Protein AF-A0A392PLF9-F1 (afdb_monomer_lite)

Secondary structure (DSSP, 8-state):
--GGGT--HHHHHHHHHHHH--------TTSSSSSS-HHHHHHHHHHHHHHHHTTTTS-HHHHHHHHHHHHHTTT--HHHHHHHHHHHHHHHHS--

Foldseek 3Di:
DCVVVPDDPVVVVVVLCQQQPAPDDDDDPLQVPASGYPVNLVVVLVVLLVQLVVCPVDDPVVSLVSSLVVCVVVVGDPSSSVVSSVVNVVCVVDPD

Radius of gyration: 15.59 Å; chains: 1; bounding box: 40×23×44 Å

Organism: NCBI:txid97028

InterPro domains:
  IPR003783 Regulatory protein RecX [PTHR33602] (1-92)
  IPR036388 Winged helix-like DNA-binding domain superfamily [G3DSA:1.10.10.10] (37-94)
  IPR053925 RecX, third three-helical domain [PF21981] (41-83)

Sequence (96 aa):
ALFMKGVSQADAEKAVEVVFKDNNDCVGDEKSIVGLSKQSMDHLYVQASKQWSRGQNVPLETRKSRIIRWLQYRGFDWNVISIILKKLDKHEQNPP

Structure (mmCIF, N/CA/C/O back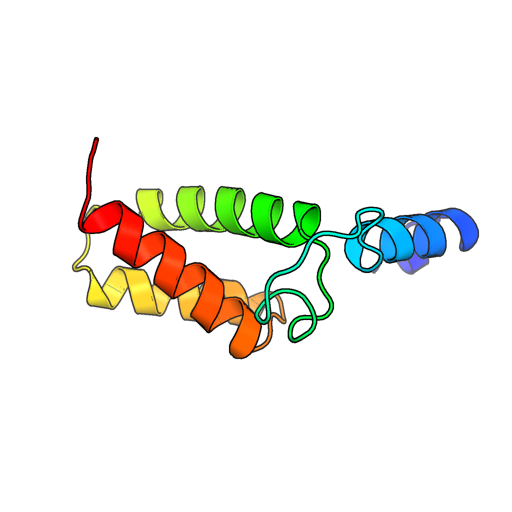bone):
data_AF-A0A392PLF9-F1
#
_entry.id   AF-A0A392PLF9-F1
#
loop_
_atom_site.group_PDB
_atom_site.id
_atom_site.type_symbol
_atom_site.label_atom_id
_atom_site.label_alt_id
_atom_site.label_comp_id
_atom_site.label_asym_id
_atom_site.label_entity_id
_atom_site.label_seq_id
_atom_site.pdbx_PDB_ins_code
_atom_site.Cartn_x
_atom_site.Cartn_y
_atom_site.Cartn_z
_atom_site.occupancy
_atom_site.B_iso_or_equiv
_atom_site.auth_seq_id
_atom_site.auth_comp_id
_atom_site.auth_asym_id
_atom_site.auth_atom_id
_atom_site.pdbx_PDB_model_num
ATOM 1 N N . ALA A 1 1 ? 5.713 -2.152 -19.548 1.00 54.91 1 ALA A N 1
ATOM 2 C CA . ALA A 1 1 ? 4.947 -0.884 -19.484 1.00 54.91 1 ALA A CA 1
ATOM 3 C C . ALA A 1 1 ? 5.729 0.321 -20.031 1.00 54.91 1 ALA A C 1
ATOM 5 O O . ALA A 1 1 ? 5.172 1.032 -20.854 1.00 54.91 1 ALA A O 1
ATOM 6 N N . LEU A 1 2 ? 6.993 0.550 -19.635 1.00 52.16 2 LEU A N 1
ATOM 7 C CA . LEU A 1 2 ? 7.822 1.667 -20.144 1.00 52.16 2 LEU A CA 1
ATOM 8 C C . LEU A 1 2 ? 8.247 1.505 -21.616 1.00 52.16 2 LEU A C 1
ATOM 10 O O . LEU A 1 2 ? 8.207 2.467 -22.374 1.00 52.16 2 LEU A O 1
ATOM 14 N N . PHE A 1 3 ? 8.535 0.271 -22.040 1.00 45.16 3 PHE A N 1
ATOM 15 C CA . PHE A 1 3 ? 8.939 -0.058 -23.416 1.00 45.16 3 PHE A CA 1
ATOM 16 C C . PHE A 1 3 ? 7.895 0.338 -24.480 1.00 45.16 3 PHE A C 1
ATOM 18 O O . PHE A 1 3 ? 8.241 0.764 -25.572 1.00 45.16 3 PHE A O 1
ATOM 25 N N . MET A 1 4 ? 6.602 0.282 -24.137 1.00 54.41 4 MET A N 1
ATOM 26 C CA . MET A 1 4 ? 5.500 0.647 -25.044 1.00 54.41 4 MET A CA 1
ATOM 27 C C . MET A 1 4 ? 5.303 2.168 -25.190 1.00 54.41 4 MET A C 1
ATOM 29 O O . MET A 1 4 ? 4.477 2.599 -25.985 1.00 54.41 4 MET A O 1
ATOM 33 N N . LYS A 1 5 ? 6.018 2.989 -24.405 1.00 59.34 5 LYS A N 1
ATOM 34 C CA . LYS A 1 5 ? 5.865 4.455 -24.366 1.00 59.34 5 LYS A CA 1
ATOM 35 C C . LYS A 1 5 ? 7.032 5.226 -24.999 1.00 59.34 5 LYS A C 1
ATOM 37 O O . LYS A 1 5 ? 7.055 6.446 -24.890 1.00 59.34 5 LYS A O 1
ATOM 42 N N . GLY A 1 6 ? 7.987 4.547 -25.644 1.00 55.75 6 GLY A N 1
ATOM 43 C CA . GLY A 1 6 ? 9.145 5.200 -26.277 1.00 55.75 6 GLY A CA 1
ATOM 44 C C . GLY A 1 6 ? 10.175 5.756 -25.285 1.00 55.75 6 GLY A C 1
ATOM 45 O O . GLY A 1 6 ? 10.970 6.618 -25.643 1.00 55.75 6 GLY A O 1
ATOM 46 N N . VAL A 1 7 ? 10.156 5.284 -24.035 1.00 58.97 7 VAL A N 1
ATOM 47 C CA . VAL A 1 7 ? 11.175 5.618 -23.030 1.00 58.97 7 VAL A CA 1
ATOM 48 C C . VAL A 1 7 ? 12.469 4.896 -23.398 1.00 58.97 7 VAL A C 1
ATOM 50 O O . VAL A 1 7 ? 12.431 3.694 -23.674 1.00 58.97 7 VAL A O 1
ATOM 53 N N . SER A 1 8 ? 13.598 5.616 -23.411 1.00 70.12 8 SER A N 1
ATOM 54 C CA . SER A 1 8 ? 14.896 5.010 -23.713 1.00 70.12 8 SER A CA 1
ATOM 55 C C . SER A 1 8 ? 15.207 3.913 -22.695 1.00 70.12 8 SER A C 1
ATOM 57 O O . SER A 1 8 ? 14.860 4.016 -21.514 1.00 70.12 8 SER A O 1
ATOM 59 N N . GLN A 1 9 ? 15.850 2.840 -23.150 1.00 65.38 9 GLN A N 1
ATOM 60 C CA . GLN A 1 9 ? 16.199 1.719 -22.282 1.00 65.38 9 GLN A CA 1
ATOM 61 C C . GLN A 1 9 ? 17.046 2.175 -21.079 1.00 65.38 9 GLN A C 1
ATOM 63 O O . GLN A 1 9 ? 16.780 1.749 -19.959 1.00 65.38 9 GLN A O 1
ATOM 68 N N . ALA A 1 10 ? 17.960 3.128 -21.285 1.00 69.75 10 ALA A N 1
ATOM 69 C CA . ALA A 1 10 ? 18.788 3.706 -20.229 1.00 69.75 10 ALA A CA 1
ATOM 70 C C . ALA A 1 10 ? 17.969 4.453 -19.159 1.00 69.75 10 ALA A C 1
ATOM 72 O O . ALA A 1 10 ? 18.254 4.344 -17.968 1.00 69.75 10 ALA A O 1
ATOM 73 N N . ASP A 1 11 ? 16.917 5.176 -19.552 1.00 66.00 11 ASP A N 1
ATOM 74 C CA . ASP A 1 11 ? 16.049 5.882 -18.600 1.00 66.00 11 ASP A CA 1
ATOM 75 C C . ASP A 1 11 ? 15.145 4.919 -17.825 1.00 66.00 11 ASP A C 1
ATOM 77 O O . ASP A 1 11 ? 14.869 5.131 -16.642 1.00 66.00 11 ASP A O 1
ATOM 81 N N . ALA A 1 12 ? 14.703 3.835 -18.471 1.00 67.94 12 ALA A N 1
ATOM 82 C CA . ALA A 1 12 ? 13.952 2.778 -17.806 1.00 67.94 12 ALA A CA 1
ATOM 83 C C . ALA A 1 12 ? 14.824 2.032 -16.783 1.00 67.94 12 ALA A C 1
ATOM 85 O O . ALA A 1 12 ? 14.386 1.821 -15.654 1.00 67.94 12 ALA A O 1
ATOM 86 N N . GLU A 1 13 ? 16.060 1.689 -17.148 1.00 64.69 13 GLU A N 1
ATOM 87 C CA . GLU A 1 13 ? 17.033 1.041 -16.261 1.00 64.69 13 GLU A CA 1
ATOM 88 C C . GLU A 1 13 ? 17.419 1.948 -15.086 1.00 64.69 13 GLU A C 1
ATOM 90 O O . GLU A 1 13 ? 17.409 1.500 -13.941 1.00 64.69 13 GLU A O 1
ATOM 95 N N . LYS A 1 14 ? 17.635 3.247 -15.327 1.00 68.81 14 LYS A N 1
ATOM 96 C CA . LYS A 1 14 ? 17.900 4.228 -14.265 1.00 68.81 14 LYS A CA 1
ATOM 97 C C . LYS A 1 14 ? 16.712 4.400 -13.315 1.00 68.81 14 LYS A C 1
ATOM 99 O O . LYS A 1 14 ? 16.897 4.510 -12.106 1.00 68.81 14 LYS A O 1
ATOM 104 N N . ALA A 1 15 ? 15.483 4.412 -13.834 1.00 63.69 15 ALA A N 1
ATOM 105 C CA . ALA A 1 15 ? 14.283 4.482 -13.000 1.00 63.69 15 ALA A CA 1
ATOM 106 C C . ALA A 1 15 ? 14.117 3.226 -12.131 1.00 63.69 15 ALA A C 1
ATOM 108 O O . ALA A 1 15 ? 13.746 3.334 -10.963 1.00 63.69 15 ALA A O 1
ATOM 109 N N . VAL A 1 16 ? 14.426 2.049 -12.680 1.00 64.19 16 VAL A N 1
ATOM 110 C CA . VAL A 1 16 ? 14.490 0.795 -11.919 1.00 64.19 16 VAL A CA 1
ATOM 111 C C . VAL A 1 16 ? 15.565 0.907 -10.836 1.00 64.19 16 VAL A C 1
ATOM 113 O O . VAL A 1 16 ? 15.276 0.667 -9.667 1.00 64.19 16 VAL A O 1
ATOM 116 N N . GLU A 1 17 ? 16.768 1.368 -11.171 1.00 66.50 17 GLU A N 1
ATOM 117 C CA . GLU A 1 17 ? 17.853 1.519 -10.200 1.00 66.50 17 GLU A CA 1
ATOM 118 C C . GLU A 1 17 ? 17.459 2.425 -9.023 1.00 66.50 17 GLU A C 1
ATOM 120 O O . GLU A 1 17 ? 17.664 2.046 -7.881 1.00 66.50 17 GLU A O 1
ATOM 125 N N . VAL A 1 18 ? 16.790 3.557 -9.250 1.00 66.25 18 VAL A N 1
ATOM 126 C CA . VAL A 1 18 ? 16.318 4.436 -8.158 1.00 66.25 18 VAL A CA 1
ATOM 127 C C . VAL A 1 18 ? 15.267 3.759 -7.260 1.00 66.25 18 VAL A C 1
ATOM 129 O O . VAL A 1 18 ? 15.211 4.005 -6.052 1.00 66.25 18 VAL A O 1
ATOM 132 N N . VAL A 1 19 ? 14.419 2.897 -7.828 1.00 63.59 19 VAL A N 1
ATOM 133 C CA . VAL A 1 19 ? 13.356 2.211 -7.077 1.00 63.59 19 VAL A CA 1
ATOM 134 C C . VAL A 1 19 ? 13.918 1.105 -6.179 1.00 63.59 19 VAL A C 1
ATOM 136 O O . VAL A 1 19 ? 13.428 0.930 -5.057 1.00 63.59 19 VAL A O 1
ATOM 139 N N . PHE A 1 20 ? 14.937 0.389 -6.660 1.00 64.44 20 PHE A N 1
ATOM 140 C CA . PHE A 1 20 ? 15.479 -0.815 -6.020 1.00 64.44 20 PHE A CA 1
ATOM 141 C C . PHE A 1 20 ? 16.836 -0.602 -5.320 1.00 64.44 20 PHE A C 1
ATOM 143 O O . PHE A 1 20 ? 17.184 -1.369 -4.428 1.00 64.44 20 PHE A O 1
ATOM 150 N N . LYS A 1 21 ? 17.604 0.437 -5.666 1.00 61.25 21 LYS A N 1
ATOM 151 C CA . LYS A 1 21 ? 18.930 0.714 -5.095 1.00 61.25 21 LYS A CA 1
ATOM 152 C C . LYS A 1 21 ? 18.826 1.835 -4.064 1.00 61.25 21 LYS A C 1
ATOM 154 O O . LYS A 1 21 ? 18.645 3.007 -4.385 1.00 61.25 21 LYS A O 1
ATOM 159 N N . ASP A 1 22 ? 18.895 1.454 -2.793 1.00 57.84 22 ASP A N 1
ATOM 160 C CA . ASP A 1 22 ? 18.952 2.390 -1.672 1.00 57.84 22 ASP A CA 1
ATOM 161 C C . ASP A 1 22 ? 20.392 2.903 -1.549 1.00 57.84 22 ASP A C 1
ATOM 163 O O . ASP A 1 22 ? 21.297 2.153 -1.201 1.00 57.84 22 ASP A O 1
ATOM 167 N N . ASN A 1 23 ? 20.628 4.177 -1.859 1.00 53.00 23 ASN A N 1
ATOM 168 C CA . ASN A 1 23 ? 21.966 4.781 -1.829 1.00 53.00 23 ASN A CA 1
ATOM 169 C C . ASN A 1 23 ? 22.415 5.151 -0.399 1.00 53.00 23 ASN A C 1
ATOM 171 O O . ASN A 1 23 ? 23.098 6.155 -0.208 1.00 53.00 23 ASN A O 1
ATOM 175 N N . ASN A 1 24 ? 21.950 4.424 0.624 1.00 47.59 24 ASN A N 1
ATOM 176 C CA . ASN A 1 24 ? 22.180 4.812 2.010 1.00 47.59 24 ASN A CA 1
ATOM 177 C C . ASN A 1 24 ? 22.311 3.604 2.946 1.00 47.59 24 ASN A C 1
ATOM 179 O O . ASN A 1 24 ? 21.315 3.027 3.396 1.00 47.59 24 ASN A O 1
ATOM 183 N N . ASP A 1 25 ? 23.563 3.293 3.274 1.00 50.88 25 ASP A N 1
ATOM 184 C CA . ASP A 1 25 ? 23.985 2.465 4.399 1.00 50.88 25 ASP A CA 1
ATOM 185 C C . ASP A 1 25 ? 23.290 2.921 5.692 1.00 50.88 25 ASP A C 1
ATOM 187 O O . ASP A 1 25 ? 23.738 3.827 6.391 1.00 50.88 25 ASP A O 1
ATOM 191 N N . CYS A 1 26 ? 22.151 2.319 6.034 1.00 39.75 26 CYS A N 1
ATOM 192 C CA . CYS A 1 26 ? 21.573 2.478 7.364 1.00 39.75 26 CYS A CA 1
ATOM 193 C C . CYS A 1 26 ? 20.794 1.229 7.792 1.00 39.75 26 CYS A C 1
ATOM 195 O O . CYS A 1 26 ? 19.674 0.964 7.350 1.00 39.75 26 CYS A O 1
ATOM 197 N N . VAL A 1 27 ? 21.485 0.492 8.664 1.00 46.69 27 VAL A N 1
ATOM 198 C CA . VAL A 1 27 ? 21.083 -0.517 9.651 1.00 46.69 27 VAL A CA 1
ATOM 199 C C . VAL A 1 27 ? 19.576 -0.573 9.937 1.00 46.69 27 VAL A C 1
ATOM 201 O O . VAL A 1 27 ? 18.978 0.389 10.416 1.00 46.69 27 VAL A 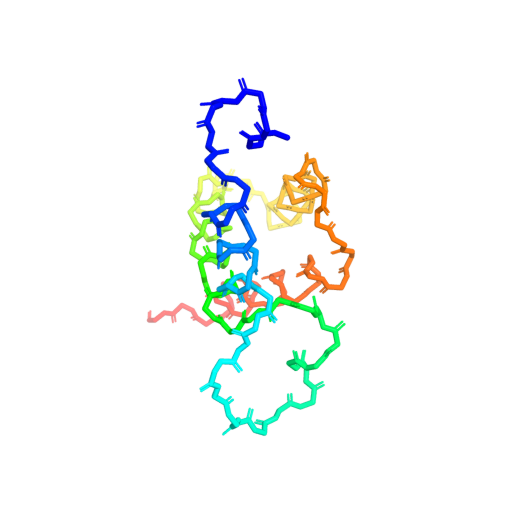O 1
ATOM 204 N N . GLY A 1 28 ? 18.990 -1.748 9.707 1.00 41.69 28 GLY A N 1
ATOM 205 C CA . GLY A 1 28 ? 17.650 -2.123 10.157 1.00 41.69 28 GLY A CA 1
ATOM 206 C C . GLY A 1 28 ? 17.144 -3.352 9.404 1.00 41.69 28 GLY A C 1
ATOM 207 O O . GLY A 1 28 ? 16.824 -3.251 8.224 1.00 41.69 28 GLY A O 1
ATOM 208 N N . ASP A 1 29 ? 17.072 -4.495 10.088 1.00 48.19 29 ASP A N 1
ATOM 209 C CA . ASP A 1 29 ? 16.809 -5.855 9.572 1.00 48.19 29 ASP A CA 1
ATOM 210 C C . ASP A 1 29 ? 15.602 -6.006 8.618 1.00 48.19 29 ASP A C 1
ATOM 212 O O . ASP A 1 29 ? 15.545 -6.929 7.814 1.00 48.19 29 ASP A O 1
ATOM 216 N N . GLU A 1 30 ? 14.636 -5.085 8.637 1.00 50.34 30 GLU A N 1
ATOM 217 C CA . GLU A 1 30 ? 13.454 -5.134 7.762 1.00 50.34 30 GLU A CA 1
ATOM 218 C C . GLU A 1 30 ? 13.709 -4.577 6.345 1.00 50.34 30 GLU A C 1
ATOM 220 O O . GLU A 1 30 ? 12.899 -4.776 5.438 1.00 50.34 30 GLU A O 1
ATOM 225 N N . LYS A 1 31 ? 14.828 -3.868 6.138 1.00 49.31 31 LYS A N 1
ATOM 226 C CA . LYS A 1 31 ? 15.111 -3.083 4.924 1.00 49.31 31 LYS A CA 1
ATOM 227 C C . LYS A 1 31 ? 15.686 -3.918 3.773 1.00 49.31 31 LYS A C 1
ATOM 229 O O . LYS A 1 31 ? 15.397 -3.629 2.617 1.00 49.31 31 LYS A O 1
ATOM 234 N N . SER A 1 32 ? 16.426 -4.986 4.080 1.00 50.72 32 SER A N 1
ATOM 235 C CA . SER A 1 32 ? 17.000 -5.892 3.067 1.00 50.72 32 SER A CA 1
ATOM 236 C C . SER A 1 32 ? 15.998 -6.909 2.511 1.00 50.72 32 SER A C 1
ATOM 238 O O . SER A 1 32 ? 16.213 -7.453 1.434 1.00 50.72 32 SER A O 1
ATOM 240 N N . ILE A 1 33 ? 14.889 -7.170 3.213 1.00 53.59 33 ILE A N 1
ATOM 241 C CA . ILE A 1 33 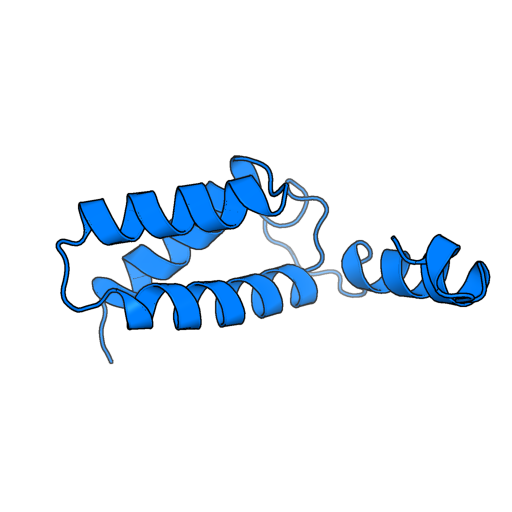? 13.988 -8.298 2.902 1.00 53.59 33 ILE A CA 1
ATOM 242 C C . ILE A 1 33 ? 13.034 -7.973 1.735 1.00 53.59 33 ILE A C 1
ATOM 244 O O . ILE A 1 33 ? 12.422 -8.864 1.153 1.00 53.59 33 ILE A O 1
ATOM 248 N N . VAL A 1 34 ? 12.869 -6.697 1.381 1.00 61.12 34 VAL A N 1
ATOM 249 C CA . VAL A 1 34 ? 11.733 -6.256 0.553 1.00 61.12 34 VAL A CA 1
ATOM 250 C C . VAL A 1 34 ? 12.133 -5.822 -0.862 1.00 61.12 34 VAL A C 1
ATOM 252 O O . VAL A 1 34 ? 11.266 -5.543 -1.683 1.00 61.12 34 VAL A O 1
ATOM 255 N N . GLY A 1 35 ? 13.428 -5.746 -1.178 1.00 67.81 35 GLY A N 1
ATOM 256 C CA . GLY A 1 35 ? 13.926 -5.309 -2.491 1.00 67.81 35 GLY A CA 1
ATOM 257 C C . GLY A 1 35 ? 13.640 -3.840 -2.846 1.00 67.81 35 GLY A C 1
ATOM 258 O O . GLY A 1 35 ? 14.269 -3.308 -3.748 1.00 67.81 35 GLY A O 1
ATOM 259 N N . LEU A 1 36 ? 12.734 -3.151 -2.147 1.00 70.00 36 LEU A N 1
ATOM 260 C CA . LEU A 1 36 ? 12.415 -1.737 -2.355 1.00 70.00 36 LEU A CA 1
ATOM 261 C C . LEU A 1 36 ? 13.328 -0.832 -1.523 1.00 70.00 36 LEU A C 1
ATOM 263 O O . LEU A 1 36 ? 13.518 -1.066 -0.328 1.00 70.00 36 LEU A O 1
ATOM 267 N N . SER A 1 37 ? 13.805 0.259 -2.127 1.00 77.25 37 SER A N 1
ATOM 268 C CA . SER A 1 37 ? 14.528 1.307 -1.401 1.00 77.25 37 SER A CA 1
ATOM 269 C C . SER A 1 37 ? 13.648 1.971 -0.333 1.00 77.25 37 SER A C 1
ATOM 271 O O . SER A 1 37 ? 12.410 1.921 -0.380 1.00 77.25 37 SER A O 1
ATOM 273 N N . LYS A 1 38 ? 14.272 2.650 0.639 1.00 79.19 38 LYS A N 1
ATOM 274 C CA . LYS A 1 38 ? 13.549 3.367 1.703 1.00 79.19 38 LYS A CA 1
ATOM 275 C C . LYS A 1 38 ? 12.588 4.395 1.121 1.00 79.19 38 LYS A C 1
ATOM 277 O O . LYS A 1 38 ? 11.463 4.522 1.596 1.00 79.19 38 LYS A O 1
ATOM 282 N N . GLN A 1 39 ? 13.044 5.116 0.101 1.00 79.00 39 GLN A N 1
ATOM 283 C CA . GLN A 1 39 ? 12.267 6.156 -0.560 1.00 79.00 39 GLN A CA 1
ATOM 284 C C . GLN A 1 39 ? 11.058 5.565 -1.293 1.00 79.00 39 GLN A C 1
ATOM 286 O O . GLN A 1 39 ? 9.952 6.083 -1.160 1.00 79.00 39 GLN A O 1
ATOM 291 N N . SER A 1 40 ? 11.237 4.444 -1.997 1.00 80.69 40 SER A N 1
ATOM 292 C CA . SER A 1 40 ? 10.130 3.717 -2.632 1.00 80.69 40 SER A CA 1
ATOM 293 C C . SER A 1 40 ? 9.101 3.244 -1.607 1.00 80.69 40 SER A C 1
ATOM 295 O O . SER A 1 40 ? 7.895 3.379 -1.825 1.00 80.69 40 SER A O 1
ATOM 297 N N . MET A 1 41 ? 9.568 2.738 -0.463 1.00 85.00 41 MET A N 1
ATOM 298 C CA . MET A 1 41 ? 8.703 2.306 0.633 1.00 85.00 41 MET A CA 1
ATOM 299 C C . MET A 1 41 ? 7.930 3.476 1.264 1.00 85.00 41 MET A C 1
ATOM 301 O O . MET A 1 41 ? 6.755 3.327 1.601 1.00 85.00 41 MET A O 1
ATOM 305 N N . ASP A 1 42 ? 8.562 4.640 1.414 1.00 85.56 42 ASP A N 1
ATOM 306 C CA . ASP A 1 42 ? 7.922 5.857 1.923 1.00 85.56 42 ASP A CA 1
ATOM 307 C C . ASP A 1 42 ? 6.863 6.393 0.952 1.00 85.56 42 ASP A C 1
ATOM 309 O O . ASP A 1 42 ? 5.713 6.616 1.331 1.00 85.56 42 ASP A O 1
ATOM 313 N N . HIS A 1 43 ? 7.200 6.481 -0.336 1.00 88.88 43 HIS A N 1
ATOM 314 C CA . HIS A 1 43 ? 6.249 6.876 -1.371 1.00 88.88 43 HIS A CA 1
ATOM 315 C C . HIS A 1 43 ? 5.036 5.938 -1.420 1.00 88.88 43 HIS A C 1
ATOM 317 O O . HIS A 1 43 ? 3.895 6.405 -1.508 1.00 88.88 43 HIS A O 1
ATOM 323 N N . LEU A 1 44 ? 5.261 4.621 -1.326 1.00 90.12 44 LEU A N 1
ATOM 324 C CA . LEU A 1 44 ? 4.182 3.638 -1.252 1.00 90.12 44 LEU A CA 1
ATOM 325 C C . LEU A 1 44 ? 3.307 3.866 -0.016 1.00 90.12 44 LEU A C 1
ATOM 327 O O . LEU A 1 44 ? 2.080 3.849 -0.124 1.00 90.12 44 LEU A O 1
ATOM 331 N N . TYR A 1 45 ? 3.924 4.129 1.138 1.00 90.25 45 TYR A N 1
ATOM 332 C CA . TYR A 1 45 ? 3.209 4.445 2.368 1.00 90.25 45 TYR A CA 1
ATOM 333 C C . TYR A 1 45 ? 2.344 5.701 2.221 1.00 90.25 45 TYR A C 1
ATOM 335 O O . TYR A 1 45 ? 1.156 5.643 2.519 1.00 90.25 45 TYR A O 1
ATOM 343 N N . VAL A 1 46 ? 2.863 6.801 1.667 1.00 91.31 46 VAL A N 1
ATOM 344 C CA . VAL 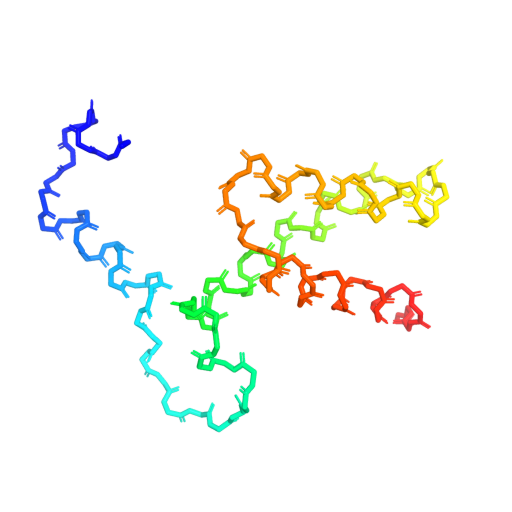A 1 46 ? 2.080 8.030 1.428 1.00 91.31 46 VAL A CA 1
ATOM 345 C C . VAL A 1 46 ? 0.853 7.756 0.553 1.00 91.31 46 VAL A C 1
ATOM 347 O O . VAL A 1 46 ? -0.239 8.265 0.823 1.00 91.31 46 VAL A O 1
ATOM 350 N N . GLN A 1 47 ? 0.999 6.947 -0.499 1.00 92.81 47 GLN A N 1
ATOM 351 C CA . GLN A 1 47 ? -0.132 6.575 -1.351 1.00 92.81 47 GLN A CA 1
ATOM 352 C C . GLN A 1 47 ? -1.137 5.675 -0.621 1.00 92.81 47 GLN A C 1
ATOM 354 O O . GLN A 1 47 ? -2.347 5.899 -0.729 1.00 92.81 47 GLN A O 1
ATOM 359 N N . ALA A 1 48 ? -0.652 4.694 0.141 1.00 91.81 48 ALA A N 1
ATOM 360 C CA . ALA A 1 48 ? -1.489 3.797 0.926 1.00 91.81 48 ALA A CA 1
ATOM 361 C C . ALA A 1 48 ? -2.257 4.550 2.022 1.00 91.81 48 ALA A C 1
ATOM 363 O O . ALA A 1 48 ? -3.454 4.327 2.168 1.00 91.81 48 ALA A O 1
ATOM 364 N N . SER A 1 49 ? -1.629 5.508 2.710 1.00 90.56 49 SER A N 1
ATOM 365 C CA . SER A 1 49 ? -2.268 6.367 3.716 1.00 90.56 49 SER A CA 1
ATOM 366 C C . SER A 1 49 ? -3.389 7.208 3.116 1.00 90.56 49 SER A C 1
ATOM 368 O O . SER A 1 49 ? -4.489 7.253 3.660 1.00 90.56 49 SER A O 1
ATOM 370 N N . LYS A 1 50 ? -3.178 7.803 1.934 1.00 91.44 50 LYS A N 1
ATOM 371 C CA . LYS A 1 50 ? -4.252 8.512 1.213 1.00 91.44 50 LYS A CA 1
ATOM 372 C C . LYS A 1 50 ? -5.427 7.588 0.900 1.00 91.44 50 LYS A C 1
ATOM 374 O O . LYS A 1 50 ? -6.581 7.986 1.046 1.00 91.44 50 LYS A O 1
ATOM 379 N N . GLN A 1 51 ? -5.145 6.363 0.459 1.00 91.38 51 GLN A N 1
ATOM 380 C CA . GLN A 1 51 ? -6.182 5.379 0.163 1.00 91.38 51 GLN A CA 1
ATOM 381 C C . GLN A 1 51 ? -6.889 4.881 1.434 1.00 91.38 51 GLN A C 1
ATOM 383 O O . GLN A 1 51 ? -8.097 4.651 1.406 1.00 91.38 51 GLN A O 1
ATOM 388 N N . TRP A 1 52 ? -6.162 4.761 2.542 1.00 90.00 52 TRP A N 1
ATOM 389 C CA . TRP A 1 52 ? -6.683 4.374 3.848 1.00 90.00 52 TRP A CA 1
ATOM 390 C C . TRP A 1 52 ? -7.653 5.426 4.397 1.00 90.00 52 TRP A C 1
ATOM 392 O O . TRP A 1 52 ? -8.782 5.086 4.756 1.00 90.00 52 TRP A O 1
ATOM 402 N N . SER A 1 53 ? -7.282 6.711 4.359 1.00 86.81 53 SER A N 1
ATOM 403 C CA . SER A 1 53 ? -8.128 7.811 4.847 1.00 86.81 53 SER A CA 1
ATOM 404 C C . SER A 1 53 ? -9.436 7.963 4.065 1.00 86.81 53 SER A C 1
ATOM 406 O O . SER A 1 53 ? -10.459 8.332 4.632 1.00 86.81 53 SER A O 1
ATOM 408 N N . ARG A 1 54 ? -9.462 7.592 2.777 1.00 86.44 54 ARG A N 1
ATOM 409 C CA . ARG A 1 54 ? -10.704 7.554 1.974 1.00 86.44 54 ARG A CA 1
ATOM 410 C C . ARG A 1 54 ? -11.728 6.533 2.489 1.00 86.44 54 ARG A C 1
ATOM 412 O O . ARG A 1 54 ? -12.890 6.579 2.096 1.00 86.44 54 ARG A O 1
ATOM 419 N N . GLY A 1 55 ? -11.302 5.593 3.333 1.00 78.56 55 GLY A N 1
ATOM 420 C CA . GLY A 1 55 ? -12.130 4.546 3.920 1.00 78.56 55 GLY A CA 1
ATOM 421 C C . GLY A 1 55 ? -12.580 4.804 5.358 1.00 78.56 55 GLY A C 1
ATOM 422 O O . GLY A 1 55 ? -13.095 3.872 5.963 1.00 78.56 55 GLY A O 1
ATOM 423 N N . GLN A 1 56 ? -12.403 6.002 5.927 1.00 80.12 56 GLN A N 1
ATOM 424 C CA . GLN A 1 56 ? -12.727 6.265 7.344 1.00 80.12 56 GLN A CA 1
ATOM 425 C C . GLN A 1 56 ? -14.187 5.961 7.730 1.00 80.12 56 GLN A C 1
ATOM 427 O O . GLN A 1 56 ? -14.458 5.624 8.876 1.00 80.12 56 GLN A O 1
ATOM 432 N N . ASN A 1 57 ? -15.109 5.976 6.765 1.00 85.88 57 ASN A N 1
ATOM 433 C CA . ASN A 1 57 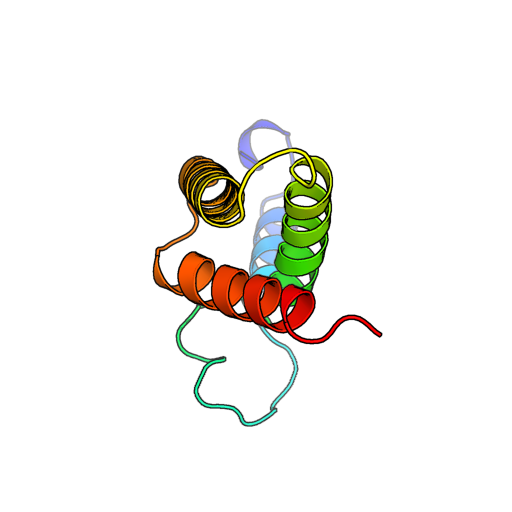? -16.533 5.693 6.982 1.00 85.88 57 ASN A CA 1
ATOM 434 C C . ASN A 1 57 ? -16.875 4.199 7.153 1.00 85.88 57 ASN A C 1
ATOM 436 O O . ASN A 1 57 ? -18.050 3.855 7.238 1.00 85.88 57 ASN A O 1
ATOM 440 N N . VAL A 1 58 ? -15.891 3.291 7.131 1.00 88.69 58 VAL A N 1
ATOM 441 C CA . VAL A 1 58 ? -16.120 1.846 7.311 1.00 88.69 58 VAL A CA 1
ATOM 442 C C . VAL A 1 58 ? -15.290 1.274 8.467 1.00 88.69 58 VAL A C 1
ATOM 444 O O . VAL A 1 58 ? -14.274 1.870 8.846 1.00 88.69 58 VAL A O 1
ATOM 447 N N . PRO A 1 59 ? -15.675 0.109 9.027 1.00 89.56 59 PRO A N 1
ATOM 448 C CA . PRO A 1 59 ? -14.930 -0.530 10.109 1.00 89.56 59 PRO A CA 1
ATOM 449 C C . PRO A 1 59 ? -13.463 -0.788 9.749 1.00 89.56 59 PRO A C 1
ATOM 451 O O . PRO A 1 59 ? -13.132 -1.018 8.582 1.00 89.56 59 PRO A O 1
ATOM 454 N N . LEU A 1 60 ? -12.595 -0.800 10.764 1.00 88.50 60 LEU A N 1
ATOM 455 C CA . LEU A 1 60 ? -11.146 -0.987 10.619 1.00 88.50 60 LEU A CA 1
ATOM 456 C C . LEU A 1 60 ? -10.797 -2.226 9.780 1.00 88.50 60 LEU A C 1
ATOM 458 O O . LEU A 1 60 ? -10.015 -2.140 8.835 1.00 88.50 60 LEU A O 1
ATOM 462 N N . GLU A 1 61 ? -11.446 -3.355 10.057 1.00 89.62 61 GLU A N 1
ATOM 463 C CA . GLU A 1 61 ? -11.226 -4.609 9.327 1.00 89.62 61 GLU A CA 1
ATOM 464 C C . GLU A 1 61 ? -11.565 -4.475 7.836 1.00 89.62 61 GLU A C 1
ATOM 466 O O . GLU A 1 61 ? -10.817 -4.930 6.970 1.00 89.62 61 GLU A O 1
ATOM 471 N N . THR A 1 62 ? -12.627 -3.734 7.505 1.00 91.62 62 THR A N 1
ATOM 472 C CA . THR A 1 62 ? -12.973 -3.442 6.106 1.00 91.62 62 THR A CA 1
ATOM 473 C C . THR A 1 62 ? -11.923 -2.544 5.445 1.00 91.62 62 THR A C 1
ATOM 475 O O . THR A 1 62 ? -11.607 -2.731 4.267 1.00 91.62 62 THR A O 1
ATOM 478 N N . ARG A 1 63 ? -11.343 -1.584 6.179 1.00 90.69 63 ARG A N 1
ATOM 479 C CA . ARG A 1 63 ? -10.247 -0.743 5.666 1.00 90.69 63 ARG A CA 1
ATOM 480 C C . ARG A 1 63 ? -8.987 -1.563 5.391 1.00 90.69 63 ARG A C 1
ATOM 482 O O . ARG A 1 63 ? -8.416 -1.427 4.306 1.00 90.69 63 ARG A O 1
ATOM 489 N N . LYS A 1 64 ? -8.617 -2.474 6.299 1.00 92.25 64 LYS A N 1
ATOM 490 C CA . LYS A 1 64 ? -7.501 -3.420 6.115 1.00 92.25 64 LYS A CA 1
ATOM 491 C C . LYS A 1 64 ? -7.679 -4.255 4.854 1.00 92.25 64 LYS A C 1
ATOM 493 O O . LYS A 1 64 ? -6.805 -4.233 3.989 1.00 92.25 64 LYS A O 1
ATOM 498 N N . SER A 1 65 ? -8.832 -4.906 4.684 1.00 94.12 65 SER A N 1
ATOM 499 C CA . SER A 1 65 ? -9.109 -5.708 3.483 1.00 94.12 65 SER A CA 1
ATOM 500 C C . SER A 1 65 ? -9.036 -4.885 2.193 1.00 94.12 65 SER A C 1
ATOM 502 O O . SER A 1 65 ? -8.526 -5.366 1.180 1.00 94.12 65 SER A O 1
ATOM 504 N N . ARG A 1 66 ? -9.503 -3.627 2.215 1.00 93.31 66 ARG A N 1
ATOM 505 C CA . ARG A 1 66 ? -9.421 -2.724 1.056 1.00 93.31 66 ARG A CA 1
ATOM 506 C C . ARG A 1 66 ? -7.980 -2.391 0.685 1.00 93.31 66 ARG A C 1
ATOM 508 O O . ARG A 1 66 ? -7.659 -2.445 -0.499 1.00 93.31 66 ARG A O 1
ATOM 515 N N . ILE A 1 67 ? -7.120 -2.075 1.656 1.00 93.81 67 ILE A N 1
ATOM 516 C CA . ILE A 1 67 ? -5.704 -1.799 1.375 1.00 93.81 67 ILE A CA 1
ATOM 517 C C . ILE A 1 67 ? -4.967 -3.046 0.898 1.00 93.81 67 ILE A C 1
ATOM 519 O O . ILE A 1 67 ? -4.241 -2.949 -0.090 1.00 93.81 67 ILE A O 1
ATOM 523 N N . ILE A 1 68 ? -5.205 -4.210 1.513 1.00 94.69 68 ILE A N 1
ATOM 524 C CA . ILE A 1 68 ? -4.634 -5.487 1.051 1.00 94.69 68 ILE A CA 1
ATOM 525 C C . ILE A 1 68 ? -4.940 -5.684 -0.429 1.00 94.69 68 ILE A C 1
ATOM 527 O O . ILE A 1 68 ? -4.033 -5.809 -1.249 1.00 94.69 68 ILE A O 1
ATOM 531 N N . ARG A 1 69 ? -6.225 -5.631 -0.784 1.00 95.12 69 ARG A N 1
ATOM 532 C CA . ARG A 1 69 ? -6.676 -5.866 -2.155 1.00 95.12 69 ARG A CA 1
ATOM 533 C C . ARG A 1 69 ? -6.151 -4.801 -3.124 1.00 95.12 69 ARG A C 1
ATOM 535 O O . ARG A 1 69 ? -5.773 -5.114 -4.248 1.00 95.12 69 ARG A O 1
ATOM 542 N N . TRP A 1 70 ? -6.078 -3.545 -2.686 1.00 94.88 70 TRP A N 1
ATOM 543 C CA . TRP A 1 70 ? -5.547 -2.431 -3.475 1.00 94.88 70 TRP A CA 1
ATOM 544 C C . TRP A 1 70 ? -4.048 -2.575 -3.791 1.00 94.88 70 TRP A C 1
ATOM 546 O O . TRP A 1 70 ? -3.634 -2.236 -4.903 1.00 94.88 70 TRP A O 1
ATOM 556 N N . LEU A 1 71 ? -3.250 -3.091 -2.853 1.00 93.75 71 LEU A N 1
ATOM 557 C CA . LEU A 1 71 ? -1.826 -3.372 -3.056 1.00 93.75 71 LEU A CA 1
ATOM 558 C C . LEU A 1 71 ? -1.607 -4.648 -3.884 1.00 93.75 71 LEU A C 1
ATOM 560 O O . LEU A 1 71 ? -0.795 -4.635 -4.807 1.00 93.75 71 LEU A O 1
ATOM 564 N N . GLN A 1 72 ? -2.383 -5.707 -3.636 1.00 92.88 72 GLN A N 1
ATOM 565 C CA . GLN A 1 72 ? -2.330 -6.945 -4.427 1.00 92.88 72 GLN A CA 1
ATOM 566 C C . GLN A 1 72 ? -2.618 -6.687 -5.909 1.00 92.88 72 GLN A C 1
ATOM 568 O O . GLN A 1 72 ? -1.883 -7.162 -6.769 1.00 92.88 72 GLN A O 1
ATOM 573 N N . TYR A 1 73 ? -3.624 -5.863 -6.230 1.00 93.56 73 TYR A N 1
ATOM 574 C CA . TYR A 1 73 ? -3.927 -5.500 -7.621 1.00 93.56 73 TYR A CA 1
ATOM 575 C C . TYR A 1 73 ? -2.814 -4.717 -8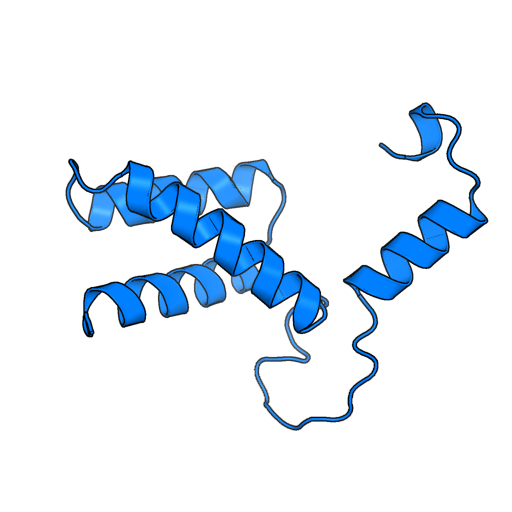.330 1.00 93.56 73 TYR A C 1
ATOM 577 O O . TYR A 1 73 ? -2.837 -4.599 -9.552 1.00 93.56 73 TYR A O 1
ATOM 585 N N . ARG A 1 74 ? -1.847 -4.176 -7.584 1.00 88.06 74 ARG A N 1
ATOM 586 C CA . ARG A 1 74 ? -0.668 -3.487 -8.126 1.00 88.06 74 ARG A CA 1
ATOM 587 C C . ARG A 1 74 ? 0.567 -4.383 -8.197 1.00 88.06 74 ARG A C 1
ATOM 589 O O . ARG A 1 74 ? 1.611 -3.908 -8.626 1.00 88.06 74 ARG A O 1
ATOM 596 N N . GLY A 1 75 ? 0.440 -5.651 -7.807 1.00 88.38 75 GLY A N 1
ATOM 597 C CA . GLY A 1 75 ? 1.525 -6.625 -7.853 1.00 88.38 75 GLY A CA 1
ATOM 598 C C . GLY A 1 75 ? 2.505 -6.527 -6.686 1.00 88.38 75 GLY A C 1
ATOM 599 O O . GLY A 1 75 ? 3.628 -6.993 -6.819 1.00 88.38 75 GLY A O 1
ATOM 600 N N . PHE A 1 76 ? 2.119 -5.915 -5.562 1.00 89.38 76 PHE A N 1
ATOM 601 C CA . PHE A 1 76 ? 2.962 -5.929 -4.366 1.00 89.38 76 PHE A CA 1
ATOM 602 C C . PHE A 1 76 ? 2.871 -7.273 -3.641 1.00 89.38 76 PHE A C 1
ATOM 604 O O . PHE A 1 76 ? 1.775 -7.791 -3.413 1.00 89.38 76 PHE A O 1
ATOM 611 N N . ASP A 1 77 ? 4.025 -7.786 -3.221 1.00 89.75 77 ASP A N 1
ATOM 612 C CA . ASP A 1 77 ? 4.121 -9.015 -2.443 1.00 89.75 77 ASP A CA 1
ATOM 613 C C . ASP A 1 77 ? 3.547 -8.870 -1.035 1.00 89.75 77 ASP A C 1
ATOM 615 O O . ASP A 1 77 ? 3.493 -7.785 -0.445 1.00 89.75 77 ASP A O 1
ATOM 619 N N . TRP A 1 78 ? 3.189 -10.012 -0.447 1.00 89.38 78 TRP A N 1
ATOM 620 C CA . TRP A 1 78 ? 2.645 -10.071 0.907 1.00 89.38 78 TRP A CA 1
ATOM 621 C C . TRP A 1 78 ? 3.561 -9.427 1.957 1.00 89.38 78 TRP A C 1
ATOM 623 O O . TRP A 1 78 ? 3.070 -8.796 2.893 1.00 89.38 78 TRP A O 1
ATOM 633 N N . ASN A 1 79 ? 4.883 -9.521 1.783 1.00 88.00 79 ASN A N 1
ATOM 634 C CA . ASN A 1 79 ? 5.845 -8.913 2.701 1.00 88.00 79 ASN A CA 1
ATOM 635 C C . ASN A 1 79 ? 5.725 -7.375 2.721 1.00 88.00 79 ASN A C 1
ATOM 637 O O . ASN A 1 79 ? 5.591 -6.771 3.786 1.00 88.00 79 ASN A O 1
ATOM 641 N N . VAL A 1 80 ? 5.658 -6.748 1.538 1.00 87.19 80 VAL A N 1
ATOM 642 C CA . VAL A 1 80 ? 5.423 -5.300 1.387 1.00 87.19 80 VAL A CA 1
ATOM 643 C C . VAL A 1 80 ? 4.081 -4.918 2.013 1.00 87.19 80 VAL A C 1
ATOM 645 O O . VAL A 1 80 ? 3.995 -3.965 2.788 1.00 87.19 80 VAL A O 1
ATOM 648 N N . ILE A 1 81 ? 3.030 -5.681 1.700 1.00 91.25 81 ILE A N 1
ATOM 649 C CA . ILE A 1 81 ? 1.667 -5.430 2.182 1.00 91.25 81 ILE A CA 1
ATOM 650 C C . ILE A 1 81 ? 1.617 -5.454 3.712 1.00 91.25 81 ILE A C 1
ATOM 652 O O . ILE A 1 81 ? 1.054 -4.544 4.320 1.00 91.25 81 ILE A O 1
ATOM 656 N N . SER A 1 82 ? 2.232 -6.462 4.333 1.00 90.94 82 SER A N 1
ATOM 657 C CA . SER A 1 82 ? 2.300 -6.621 5.788 1.00 90.94 82 SER A CA 1
ATOM 658 C C . SER A 1 82 ? 2.985 -5.429 6.460 1.00 90.94 82 SER A C 1
ATOM 660 O O . SER A 1 82 ? 2.467 -4.886 7.438 1.00 90.94 82 SER A O 1
ATOM 662 N N . ILE A 1 83 ? 4.105 -4.956 5.905 1.00 89.94 83 ILE A N 1
ATOM 663 C CA . ILE A 1 83 ? 4.834 -3.792 6.430 1.00 89.94 83 ILE A CA 1
ATOM 664 C C . ILE A 1 83 ? 3.978 -2.525 6.349 1.00 89.94 83 ILE A C 1
ATOM 666 O O . ILE A 1 83 ? 3.865 -1.791 7.334 1.00 89.94 83 ILE A O 1
ATOM 670 N N . ILE A 1 84 ? 3.349 -2.268 5.199 1.00 90.94 84 ILE A N 1
ATOM 671 C CA . ILE A 1 84 ? 2.494 -1.090 5.010 1.00 90.94 84 ILE A CA 1
ATOM 672 C C . ILE A 1 84 ? 1.289 -1.130 5.955 1.00 90.94 84 ILE A C 1
ATOM 674 O O . ILE A 1 84 ? 1.000 -0.130 6.610 1.00 90.94 84 ILE A O 1
ATOM 678 N N . LEU A 1 85 ? 0.626 -2.282 6.091 1.00 91.44 85 LEU A N 1
ATOM 679 C CA . LEU A 1 85 ? -0.487 -2.448 7.029 1.00 91.44 85 LEU A CA 1
ATOM 680 C C . LEU A 1 85 ? -0.076 -2.178 8.473 1.00 91.44 85 LEU A C 1
ATOM 682 O O . LEU A 1 85 ? -0.773 -1.442 9.162 1.00 91.44 85 LEU A O 1
ATOM 686 N N . LYS A 1 86 ? 1.059 -2.727 8.925 1.00 90.38 86 LYS A N 1
ATOM 687 C CA . LYS A 1 86 ? 1.568 -2.486 10.283 1.00 90.38 86 LYS A CA 1
ATOM 688 C C . LYS A 1 86 ? 1.813 -0.999 10.541 1.00 90.38 86 LYS A C 1
ATOM 690 O O . LYS A 1 86 ? 1.528 -0.523 11.635 1.00 90.38 86 LYS A O 1
ATOM 695 N N . LYS A 1 87 ? 2.331 -0.258 9.554 1.00 89.88 87 LYS A N 1
ATOM 696 C CA . LYS A 1 87 ? 2.530 1.197 9.674 1.00 89.88 87 LYS A CA 1
ATOM 697 C C . LYS A 1 87 ? 1.201 1.954 9.769 1.00 89.88 87 LYS A C 1
ATOM 699 O O . LYS A 1 87 ? 1.076 2.831 10.617 1.00 89.88 87 LYS A O 1
ATOM 704 N N . LEU A 1 88 ? 0.218 1.596 8.940 1.00 89.25 88 LEU A N 1
ATOM 705 C CA . LEU A 1 88 ? -1.110 2.224 8.939 1.00 89.25 88 LEU A CA 1
ATOM 706 C C . LEU A 1 88 ? -1.886 1.948 10.234 1.00 89.25 88 LEU A C 1
ATOM 708 O O . LEU A 1 88 ? -2.491 2.857 10.792 1.00 89.25 88 LEU A O 1
ATOM 712 N N . ASP A 1 89 ? -1.830 0.716 10.738 1.00 87.38 89 ASP A N 1
ATOM 713 C CA . ASP A 1 89 ? -2.512 0.316 11.973 1.00 87.38 89 ASP A CA 1
ATOM 714 C C . ASP A 1 89 ? -1.914 1.030 13.202 1.00 87.38 89 ASP A C 1
ATOM 716 O O . ASP A 1 89 ? -2.651 1.576 14.020 1.00 87.38 89 ASP A O 1
ATOM 720 N N . LYS A 1 90 ? -0.577 1.158 13.275 1.00 84.94 90 LYS A N 1
ATOM 721 C CA . LYS A 1 90 ? 0.103 1.953 14.318 1.00 84.94 90 LYS A CA 1
ATOM 722 C C . LYS A 1 90 ? -0.313 3.428 14.318 1.00 84.94 90 LYS A C 1
ATOM 724 O O . LYS A 1 90 ? -0.433 4.010 15.394 1.00 84.94 90 LYS A O 1
ATOM 729 N N . HIS A 1 91 ? -0.523 4.016 13.138 1.00 78.94 91 HIS A N 1
ATOM 730 C CA . HIS A 1 91 ? -0.966 5.407 12.992 1.00 78.94 91 HIS A CA 1
ATOM 731 C C . HIS A 1 91 ? -2.417 5.612 13.464 1.00 78.94 91 HIS A C 1
ATOM 733 O O . HIS A 1 91 ? -2.755 6.684 13.950 1.00 78.94 91 HIS A O 1
ATOM 739 N N . GLU A 1 92 ? -3.290 4.608 13.346 1.00 73.94 92 GLU A N 1
ATOM 740 C CA . GLU A 1 92 ? -4.661 4.685 13.882 1.00 73.94 92 GLU A CA 1
ATOM 741 C C . GLU A 1 92 ? -4.708 4.557 15.406 1.00 73.94 92 GLU A C 1
ATOM 743 O O . GLU A 1 92 ? -5.550 5.182 16.044 1.00 73.94 92 GLU A O 1
ATOM 748 N N . GLN A 1 93 ? -3.817 3.754 15.993 1.00 66.69 93 GLN A N 1
ATOM 749 C CA . GLN A 1 93 ? -3.771 3.541 17.444 1.00 66.69 93 GLN A CA 1
ATOM 750 C C . GLN A 1 93 ? -3.113 4.701 18.210 1.00 66.69 93 GLN A C 1
ATOM 752 O O . GLN A 1 93 ? -3.361 4.852 19.401 1.00 66.69 93 GLN A O 1
ATOM 757 N N . ASN A 1 94 ? -2.293 5.517 17.541 1.00 60.25 94 ASN A N 1
ATOM 758 C CA . ASN A 1 94 ? -1.665 6.711 18.113 1.00 60.25 94 ASN A CA 1
ATOM 759 C C . ASN A 1 94 ? -1.970 7.930 17.228 1.00 60.25 94 ASN A C 1
ATOM 761 O O . ASN A 1 94 ? -1.100 8.353 16.460 1.00 60.25 94 ASN A O 1
ATOM 765 N N . PRO A 1 95 ? -3.201 8.472 17.278 1.00 57.12 95 PRO A N 1
ATOM 766 C CA . PRO A 1 95 ? -3.467 9.762 16.662 1.00 57.12 95 PRO A CA 1
ATOM 767 C C . PRO A 1 95 ? -2.634 10.852 17.374 1.00 57.12 95 PRO A C 1
ATOM 769 O O . PRO A 1 95 ? -2.392 10.723 18.577 1.00 57.12 95 PRO A O 1
ATOM 772 N N . PRO A 1 96 ? -2.150 11.876 16.646 1.00 53.75 96 PRO A N 1
ATOM 773 C CA . PRO A 1 96 ? -1.423 13.003 17.233 1.00 53.75 96 PRO A CA 1
ATOM 774 C C . PRO A 1 96 ? -2.268 13.805 18.230 1.00 53.75 96 PRO A C 1
ATOM 776 O O . PRO A 1 96 ? -3.512 13.828 18.077 1.00 53.75 96 PRO A O 1
#

pLDDT: mean 75.93, std 16.3, range [39.75, 95.12]